Protein AF-A0A068TBI4-F1 (afdb_monomer_lite)

Sequence (103 aa):
MSRALPRLSDNLGALLRQLSPFEQMGEGEVAEIGADSIKVITRNLRLMRTIATNMETELNVYRLMDAGRVYTATVEQLAQDAAVGLVLETTGNVITPNFGRKR

Secondary structure (DSSP, 8-state):
--PPPPPHHHHHHHHHHHHGGGGGPPTT------HHHHHHHHHHHHHHHHHHHHHHHHHHHHHHHHHHHHHHHHHHHHHHHHHHHHHHHHHT-----------

Radius of gyration: 33.61 Å; chains: 1; bounding box: 85×28×90 Å

pLDDT: mean 84.04, std 12.98, range [37.22, 96.56]

Foldseek 3Di:
DDDPQDDLVVLVVVLCVVCVVVVPDDPPDDDDDDPVNVVVSVVSVVSSVVVVVVVVVVVVVVVVVVVVVVVVVVVVVVVVVVVVVVVVVVVVVPPDDCPPDDD

Organism: NCBI:txid1028801

Structure (mmCIF, N/CA/C/O backbone):
data_AF-A0A068TBI4-F1
#
_entry.id   AF-A0A068TBI4-F1
#
loop_
_atom_site.group_PDB
_atom_site.id
_atom_site.type_symbol
_atom_site.label_atom_id
_atom_site.label_alt_id
_atom_site.label_comp_id
_atom_site.label_asym_id
_atom_site.label_entity_id
_atom_site.label_seq_id
_atom_site.pdbx_PDB_ins_code
_atom_site.Cartn_x
_atom_site.Cartn_y
_atom_site.Cartn_z
_atom_site.occupancy
_atom_site.B_iso_or_equiv
_atom_site.auth_seq_id
_atom_site.auth_comp_id
_atom_site.auth_asym_id
_atom_site.auth_atom_id
_atom_site.pdbx_PDB_model_num
ATOM 1 N N . MET A 1 1 ? -13.664 -17.386 -14.405 1.00 37.22 1 MET A N 1
ATOM 2 C CA . MET A 1 1 ? -12.478 -17.885 -13.677 1.00 37.22 1 MET A CA 1
ATOM 3 C C . MET A 1 1 ? -11.720 -16.692 -13.120 1.00 37.22 1 MET A C 1
ATOM 5 O O . MET A 1 1 ? -11.284 -15.860 -13.906 1.00 37.22 1 MET A O 1
ATOM 9 N N . SER A 1 2 ? -11.644 -16.554 -11.795 1.00 48.19 2 SER A N 1
ATOM 10 C CA . SER A 1 2 ? -10.896 -15.466 -11.151 1.00 48.19 2 SER A CA 1
ATOM 11 C C . SER A 1 2 ? -9.400 -15.702 -11.373 1.00 48.19 2 SER A C 1
ATOM 13 O O . SER A 1 2 ? -8.858 -16.696 -10.893 1.00 48.19 2 SER A O 1
ATOM 15 N N . ARG A 1 3 ? -8.739 -14.852 -12.168 1.00 56.97 3 ARG A N 1
ATOM 16 C CA . ARG A 1 3 ? -7.273 -14.865 -12.260 1.00 56.97 3 ARG A CA 1
ATOM 17 C C . ARG A 1 3 ? -6.736 -14.326 -10.940 1.00 56.97 3 ARG A C 1
ATOM 19 O O . ARG A 1 3 ? -7.085 -13.212 -10.561 1.00 56.97 3 ARG A O 1
ATOM 26 N N . ALA A 1 4 ? -5.891 -15.105 -10.269 1.00 66.88 4 ALA A N 1
ATOM 27 C CA . ALA A 1 4 ? -5.166 -14.629 -9.100 1.00 66.88 4 ALA A CA 1
ATOM 28 C C . ALA A 1 4 ? -4.427 -13.330 -9.458 1.00 66.88 4 ALA A C 1
ATOM 30 O O . ALA A 1 4 ? -3.757 -13.261 -10.494 1.00 66.88 4 ALA A O 1
ATOM 31 N N . LEU A 1 5 ? -4.592 -12.296 -8.629 1.00 66.94 5 LEU A N 1
ATOM 32 C CA . LEU A 1 5 ? -3.852 -11.053 -8.800 1.00 66.94 5 LEU A CA 1
ATOM 33 C C . LEU A 1 5 ? -2.351 -11.360 -8.665 1.00 66.94 5 LEU A C 1
ATOM 35 O O . LEU A 1 5 ? -1.962 -12.092 -7.751 1.00 66.94 5 LEU A O 1
ATOM 39 N N . PRO A 1 6 ? -1.506 -10.847 -9.572 1.00 77.94 6 PRO A N 1
ATOM 40 C CA . PRO A 1 6 ? -0.069 -11.065 -9.493 1.00 77.94 6 PRO A CA 1
ATOM 41 C C . PRO A 1 6 ? 0.476 -10.452 -8.198 1.00 77.94 6 PRO A C 1
ATOM 43 O O . PRO A 1 6 ? 0.032 -9.382 -7.781 1.00 77.94 6 PRO A O 1
ATOM 46 N N . ARG A 1 7 ? 1.436 -11.120 -7.549 1.00 86.12 7 ARG A N 1
ATOM 47 C CA . ARG A 1 7 ? 1.981 -10.643 -6.271 1.00 86.12 7 ARG A CA 1
ATOM 48 C C . ARG A 1 7 ? 2.827 -9.390 -6.484 1.00 86.12 7 ARG A C 1
ATOM 50 O O . ARG A 1 7 ? 3.483 -9.231 -7.516 1.00 86.12 7 ARG A O 1
ATOM 57 N N . LEU A 1 8 ? 2.851 -8.509 -5.483 1.00 88.38 8 LEU A N 1
ATOM 58 C CA . LEU A 1 8 ? 3.694 -7.310 -5.510 1.00 88.38 8 LEU A CA 1
ATOM 59 C C . LEU A 1 8 ? 5.181 -7.672 -5.658 1.00 88.38 8 LEU A C 1
ATOM 61 O O . LEU A 1 8 ? 5.876 -7.074 -6.475 1.00 88.38 8 LEU A O 1
ATOM 65 N N . SER A 1 9 ? 5.634 -8.699 -4.931 1.00 88.75 9 SER A N 1
ATOM 66 C CA . SER A 1 9 ? 7.003 -9.232 -4.989 1.00 88.75 9 SER A CA 1
ATOM 67 C C . SER A 1 9 ? 7.417 -9.654 -6.397 1.00 88.75 9 SER A C 1
ATOM 69 O O . SER A 1 9 ? 8.527 -9.363 -6.833 1.00 88.75 9 SER A O 1
ATOM 71 N N . ASP A 1 10 ? 6.514 -10.310 -7.124 1.00 87.56 10 ASP A N 1
ATOM 72 C CA . ASP A 1 10 ? 6.812 -10.864 -8.443 1.00 87.56 10 ASP A CA 1
ATOM 73 C C . ASP A 1 10 ? 6.977 -9.735 -9.467 1.00 87.56 10 ASP A C 1
ATOM 75 O O . ASP A 1 10 ? 7.895 -9.765 -10.289 1.00 87.56 10 ASP A O 1
ATOM 79 N N . ASN A 1 11 ? 6.133 -8.700 -9.367 1.00 86.94 11 ASN A N 1
ATOM 80 C CA . ASN A 1 11 ? 6.215 -7.508 -10.211 1.00 86.94 11 ASN A CA 1
ATOM 81 C C . ASN A 1 11 ? 7.452 -6.654 -9.894 1.00 86.94 11 ASN A C 1
ATOM 83 O O . ASN A 1 11 ? 8.127 -6.208 -10.820 1.00 86.94 11 ASN A O 1
ATOM 87 N N . LEU A 1 12 ? 7.786 -6.476 -8.610 1.00 89.69 12 LEU A N 1
ATOM 88 C CA . LEU A 1 12 ? 9.021 -5.808 -8.181 1.00 89.69 12 LEU A CA 1
ATOM 89 C C . LEU A 1 12 ? 10.255 -6.535 -8.714 1.00 89.69 12 LEU A C 1
ATOM 91 O O . LEU A 1 12 ? 11.127 -5.915 -9.315 1.00 89.69 12 LEU A O 1
ATOM 95 N N . GLY A 1 13 ? 10.302 -7.859 -8.558 1.00 90.19 13 GLY A N 1
ATOM 96 C CA . GLY A 1 13 ? 11.397 -8.673 -9.074 1.00 90.19 13 GLY A CA 1
ATOM 97 C C . GLY A 1 13 ? 11.509 -8.608 -10.598 1.00 90.19 13 GLY A C 1
ATOM 98 O O . GLY A 1 13 ? 12.614 -8.578 -11.132 1.00 90.19 13 GLY A O 1
ATOM 99 N N . ALA A 1 14 ? 10.383 -8.556 -11.317 1.00 87.31 14 ALA A N 1
ATOM 100 C CA . ALA A 1 14 ? 10.387 -8.382 -12.767 1.00 87.31 14 ALA A CA 1
ATOM 101 C C . ALA A 1 14 ? 10.942 -7.014 -13.187 1.00 87.31 14 ALA A C 1
ATOM 103 O O . ALA A 1 14 ? 11.744 -6.954 -14.118 1.00 87.31 14 ALA A O 1
ATOM 104 N N . LEU A 1 15 ? 10.559 -5.943 -12.488 1.00 89.75 15 LEU A N 1
ATOM 105 C CA . LEU A 1 15 ? 11.056 -4.597 -12.759 1.00 89.75 15 LEU A CA 1
ATOM 106 C C . LEU A 1 15 ? 12.556 -4.473 -12.455 1.00 89.75 15 LEU A C 1
ATOM 108 O O . LEU A 1 15 ? 13.302 -3.959 -13.282 1.00 89.75 15 LEU A O 1
ATOM 112 N N . LEU A 1 16 ? 13.009 -5.005 -11.317 1.00 90.81 16 LEU A N 1
ATOM 113 C CA . LEU A 1 1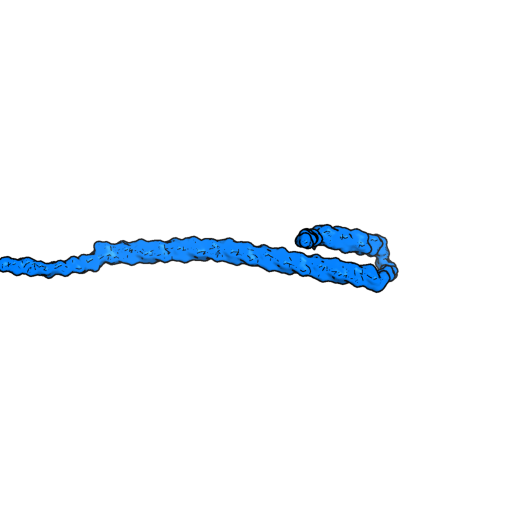6 ? 14.428 -5.018 -10.952 1.00 90.81 16 LEU A CA 1
ATOM 114 C C . LEU A 1 16 ? 15.263 -5.778 -11.979 1.00 90.81 16 LEU A C 1
ATOM 116 O O . LEU A 1 16 ? 16.289 -5.277 -12.413 1.00 90.81 16 LEU A O 1
ATOM 120 N N . ARG A 1 17 ? 14.805 -6.943 -12.454 1.00 89.19 17 ARG A N 1
ATOM 121 C CA . ARG A 1 17 ? 15.510 -7.673 -13.522 1.00 89.19 17 ARG A CA 1
ATOM 122 C C . ARG A 1 17 ? 15.607 -6.881 -14.827 1.00 89.19 17 ARG A C 1
ATOM 124 O O . ARG A 1 17 ? 16.601 -7.014 -15.527 1.00 89.19 17 ARG A O 1
ATOM 131 N N . GLN A 1 18 ? 14.588 -6.088 -15.162 1.00 86.62 18 GLN A N 1
ATOM 132 C CA . GLN A 1 18 ? 14.612 -5.238 -16.357 1.00 86.62 18 GLN A CA 1
ATOM 133 C C . GLN A 1 18 ? 15.576 -4.058 -16.220 1.00 86.62 18 GLN A C 1
ATOM 135 O O . GLN A 1 18 ? 16.139 -3.635 -17.225 1.00 86.62 18 GLN A O 1
ATOM 140 N N . LEU A 1 19 ? 15.750 -3.528 -15.008 1.00 88.44 19 LEU A N 1
ATOM 141 C CA . LEU A 1 19 ? 16.573 -2.344 -14.762 1.00 88.44 19 LEU A CA 1
ATOM 142 C C . LEU A 1 19 ? 18.003 -2.660 -14.299 1.00 88.44 19 LEU A C 1
ATOM 144 O O . LEU A 1 19 ? 18.885 -1.833 -14.487 1.00 88.44 19 LEU A O 1
ATOM 148 N N . SER A 1 20 ? 18.251 -3.855 -13.760 1.00 89.19 20 SER A N 1
ATOM 149 C CA . SER A 1 20 ? 19.555 -4.288 -13.239 1.00 89.19 20 SER A CA 1
ATOM 150 C C . SER A 1 20 ? 20.723 -4.140 -14.227 1.00 89.19 20 SER A C 1
ATOM 152 O O . SER A 1 20 ? 21.798 -3.738 -13.789 1.00 89.19 20 SER A O 1
ATOM 154 N N . PRO A 1 21 ? 20.564 -4.360 -15.551 1.00 87.75 21 PRO A N 1
ATOM 155 C CA . PRO A 1 21 ? 21.653 -4.105 -16.496 1.00 87.75 21 PRO A CA 1
ATOM 156 C C . PRO A 1 21 ? 22.153 -2.653 -16.490 1.00 87.75 21 PRO A C 1
ATOM 158 O O . PRO A 1 21 ? 23.321 -2.416 -16.776 1.00 87.75 21 PRO A O 1
ATOM 161 N N . PHE A 1 22 ? 21.296 -1.689 -16.138 1.00 87.06 22 PHE A N 1
ATOM 162 C CA . PHE A 1 22 ? 21.664 -0.274 -16.074 1.00 87.06 22 PHE A CA 1
ATOM 163 C C . PHE A 1 22 ? 22.407 0.099 -14.779 1.00 87.06 22 PHE A C 1
ATOM 165 O O . PHE A 1 22 ? 23.005 1.165 -14.717 1.00 87.06 22 PHE A O 1
ATOM 172 N N . GLU A 1 23 ? 22.418 -0.760 -13.751 1.00 86.69 23 GLU A N 1
ATOM 173 C CA . GLU A 1 23 ? 23.161 -0.511 -12.500 1.00 86.69 23 GLU A CA 1
ATOM 174 C C . GLU A 1 23 ? 24.682 -0.589 -12.692 1.00 86.69 23 GLU A C 1
ATOM 176 O O . GLU A 1 23 ? 25.437 -0.059 -11.883 1.00 86.69 23 GLU A O 1
ATOM 181 N N . GLN A 1 24 ? 25.133 -1.261 -13.753 1.00 86.69 24 GLN A N 1
ATOM 182 C CA . GLN A 1 24 ? 26.553 -1.437 -14.072 1.00 86.69 24 GLN A CA 1
ATOM 183 C C . GLN A 1 24 ? 27.102 -0.325 -14.974 1.00 86.69 24 GLN A C 1
ATOM 185 O O . GLN A 1 24 ? 28.274 -0.374 -15.344 1.00 86.69 24 GLN A O 1
ATOM 190 N N . MET A 1 25 ? 26.268 0.651 -15.340 1.00 87.25 25 MET A N 1
ATOM 191 C CA . MET A 1 25 ? 26.669 1.747 -16.213 1.00 87.25 25 MET A CA 1
ATOM 192 C C . MET A 1 25 ? 27.562 2.745 -15.476 1.00 87.25 25 MET A C 1
ATOM 194 O O . MET A 1 25 ? 27.297 3.118 -14.332 1.00 87.25 25 MET A O 1
ATOM 198 N N . GLY A 1 26 ? 28.628 3.175 -16.145 1.00 86.25 26 GLY A N 1
ATOM 199 C CA . GLY A 1 26 ? 29.560 4.176 -15.634 1.00 86.25 26 GLY A CA 1
ATOM 200 C C . GLY A 1 26 ? 28.978 5.593 -15.632 1.00 86.25 26 GLY A C 1
ATOM 201 O O . GLY A 1 26 ? 27.977 5.888 -16.290 1.00 86.25 26 GLY A O 1
ATOM 202 N N . GLU A 1 27 ? 29.629 6.512 -14.913 1.00 82.94 27 GLU A N 1
ATOM 203 C CA . GLU A 1 27 ? 29.260 7.931 -14.966 1.00 82.94 27 GLU A CA 1
ATOM 204 C C . GLU A 1 27 ? 29.387 8.478 -16.397 1.00 82.94 27 GLU A C 1
ATOM 206 O O . GLU A 1 27 ? 30.435 8.373 -17.034 1.00 82.94 27 GLU A O 1
ATOM 211 N N . GLY A 1 28 ? 28.308 9.085 -16.897 1.00 83.00 28 GLY A N 1
ATOM 212 C CA . GLY A 1 28 ? 28.249 9.677 -18.237 1.00 83.00 28 GLY A CA 1
ATOM 213 C C . GLY A 1 28 ? 27.799 8.724 -19.348 1.00 83.00 28 GLY A C 1
ATOM 214 O O . GLY A 1 28 ? 27.604 9.178 -20.476 1.00 83.00 28 GLY A O 1
ATOM 215 N N . GLU A 1 29 ? 27.580 7.440 -19.056 1.00 88.19 29 GLU A N 1
ATOM 216 C CA . GLU A 1 29 ? 26.983 6.518 -20.020 1.00 88.19 29 GLU A CA 1
ATOM 217 C C . GLU A 1 29 ? 25.475 6.766 -20.163 1.00 88.19 29 GLU A C 1
ATOM 219 O O . GLU A 1 29 ? 24.754 6.993 -19.189 1.00 88.19 29 GLU A O 1
ATOM 224 N N . VAL A 1 30 ? 24.982 6.720 -21.402 1.00 85.69 30 VAL A N 1
ATOM 225 C CA . VAL A 1 30 ? 23.574 6.980 -21.721 1.00 85.69 30 VAL A CA 1
ATOM 226 C C . VAL A 1 30 ? 22.884 5.672 -22.080 1.00 85.69 30 VAL A C 1
ATOM 228 O O . VAL A 1 30 ? 23.277 4.985 -23.020 1.00 85.69 30 VAL A O 1
ATOM 231 N N . ALA A 1 31 ? 21.827 5.342 -21.339 1.00 85.50 31 ALA A N 1
ATOM 232 C CA . ALA A 1 31 ? 20.948 4.226 -21.654 1.00 85.50 31 ALA A CA 1
ATOM 233 C C . ALA A 1 31 ? 19.845 4.672 -22.616 1.00 85.50 31 ALA A C 1
ATOM 235 O O . ALA A 1 31 ? 19.037 5.544 -22.286 1.00 85.50 31 ALA A O 1
ATOM 236 N N . GLU A 1 32 ? 19.7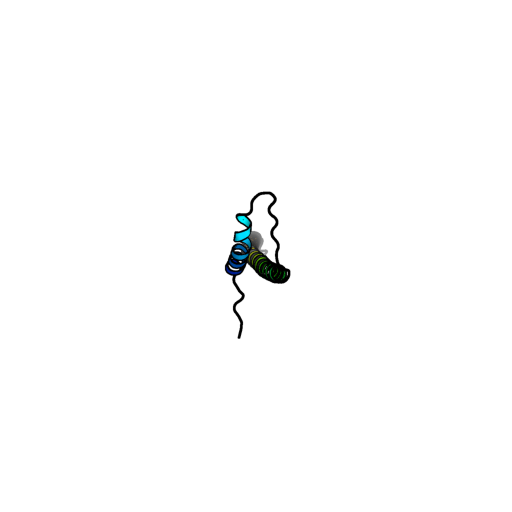48 4.022 -23.771 1.00 87.19 32 GLU A N 1
ATOM 237 C CA . GLU A 1 32 ? 18.581 4.156 -24.638 1.00 87.19 32 GLU A CA 1
ATOM 238 C C . GLU A 1 32 ? 17.546 3.089 -24.285 1.00 87.19 32 GLU A C 1
ATOM 240 O O . GLU A 1 32 ? 17.790 1.886 -24.393 1.00 87.19 32 GLU A O 1
ATOM 245 N N . ILE A 1 33 ? 16.361 3.531 -23.864 1.00 86.94 33 ILE A N 1
ATOM 246 C CA . ILE A 1 33 ? 15.253 2.634 -23.544 1.00 86.94 33 ILE A CA 1
ATOM 247 C C . ILE A 1 33 ? 14.171 2.793 -24.604 1.00 86.94 33 ILE A C 1
ATOM 249 O O . ILE A 1 33 ? 13.583 3.863 -24.772 1.00 86.94 33 ILE A O 1
ATOM 253 N N . GLY A 1 34 ? 13.871 1.694 -25.296 1.00 91.31 34 GLY A N 1
ATOM 254 C CA . GLY A 1 34 ? 12.794 1.652 -26.277 1.00 91.31 34 GLY A CA 1
ATOM 255 C C . GLY A 1 34 ? 11.440 2.032 -25.668 1.00 91.31 34 GLY A C 1
ATOM 256 O O . GLY A 1 34 ? 11.108 1.653 -24.539 1.00 91.31 34 GLY A O 1
ATOM 257 N N . ALA A 1 35 ? 10.620 2.745 -26.442 1.00 92.06 35 ALA A N 1
ATOM 258 C CA . ALA A 1 35 ? 9.323 3.241 -25.983 1.00 92.06 35 ALA A CA 1
ATOM 259 C C . ALA A 1 35 ? 8.393 2.120 -25.480 1.00 92.06 35 ALA A C 1
ATOM 261 O O . ALA A 1 35 ? 7.642 2.317 -24.524 1.00 92.06 35 ALA A O 1
ATOM 262 N N . ASP A 1 36 ? 8.450 0.930 -26.081 1.00 91.50 36 ASP A N 1
ATOM 263 C CA . ASP A 1 36 ? 7.635 -0.210 -25.651 1.00 91.50 36 ASP A CA 1
ATOM 264 C C . ASP A 1 36 ? 8.080 -0.777 -24.299 1.00 91.50 36 ASP A C 1
ATOM 266 O O . ASP A 1 36 ? 7.232 -1.098 -23.462 1.00 91.50 36 ASP A O 1
ATOM 270 N N . SER A 1 37 ? 9.386 -0.792 -24.020 1.00 88.06 37 SER A N 1
ATOM 271 C CA . SER A 1 37 ? 9.918 -1.153 -22.702 1.00 88.06 37 SER A CA 1
ATOM 272 C C . SER A 1 37 ? 9.440 -0.172 -21.630 1.00 88.06 37 SER A C 1
ATOM 274 O O . SER A 1 37 ? 8.967 -0.595 -20.575 1.00 88.06 37 SER A O 1
ATOM 276 N N . ILE A 1 38 ? 9.443 1.134 -21.923 1.00 90.75 38 ILE A N 1
ATOM 277 C CA . ILE A 1 38 ? 8.906 2.161 -21.014 1.00 90.75 38 ILE A CA 1
ATOM 278 C C . ILE A 1 38 ? 7.405 1.972 -20.761 1.00 90.75 38 ILE A C 1
ATOM 280 O O . ILE A 1 38 ? 6.954 2.107 -19.620 1.00 90.75 38 ILE A O 1
ATOM 284 N N . LYS A 1 39 ? 6.608 1.616 -21.779 1.00 92.56 39 LYS A N 1
ATOM 285 C CA . LYS A 1 39 ? 5.177 1.308 -21.588 1.00 92.56 39 LYS A CA 1
ATOM 286 C C . LYS A 1 39 ? 4.979 0.117 -20.650 1.00 92.56 39 LYS A C 1
ATOM 288 O O . LYS A 1 39 ? 4.102 0.169 -19.785 1.00 92.56 39 LYS A O 1
ATOM 293 N N . VAL A 1 40 ? 5.783 -0.938 -20.796 1.00 89.56 40 VAL A N 1
ATOM 294 C CA . VAL A 1 40 ? 5.726 -2.127 -19.928 1.00 89.56 40 VAL A CA 1
ATOM 295 C C . VAL A 1 40 ? 6.115 -1.772 -18.493 1.00 89.56 40 VAL A C 1
ATOM 297 O O . VAL A 1 40 ? 5.357 -2.081 -17.573 1.00 89.56 40 VAL A O 1
ATOM 300 N N . ILE A 1 41 ? 7.220 -1.047 -18.302 1.00 90.38 41 ILE A N 1
ATOM 301 C CA . ILE A 1 41 ? 7.662 -0.553 -16.989 1.00 90.38 41 ILE A CA 1
ATOM 302 C C . ILE A 1 41 ? 6.560 0.284 -16.334 1.00 90.38 41 ILE A C 1
ATOM 304 O O . ILE A 1 41 ? 6.164 0.025 -15.199 1.00 90.38 41 ILE A O 1
ATOM 308 N N . THR A 1 42 ? 5.986 1.233 -17.075 1.00 92.56 42 THR A N 1
ATOM 309 C CA . THR A 1 42 ? 4.917 2.109 -16.576 1.00 92.56 42 THR A CA 1
ATOM 310 C C . THR A 1 42 ? 3.677 1.312 -16.176 1.00 92.56 42 THR A C 1
ATOM 312 O O . THR A 1 42 ? 3.056 1.590 -15.149 1.00 92.56 42 THR A O 1
ATOM 315 N N . ARG A 1 43 ? 3.301 0.299 -16.963 1.00 90.12 43 ARG A N 1
ATOM 316 C CA . ARG A 1 43 ? 2.172 -0.581 -16.643 1.00 90.12 43 ARG A CA 1
ATOM 317 C C . ARG A 1 43 ? 2.431 -1.380 -15.367 1.00 90.12 43 ARG A C 1
ATOM 319 O O . ARG A 1 43 ? 1.537 -1.456 -14.526 1.00 90.12 43 ARG A O 1
ATOM 326 N N . ASN A 1 44 ? 3.634 -1.924 -15.205 1.00 89.69 44 ASN A N 1
ATOM 327 C CA . ASN A 1 44 ? 4.016 -2.675 -14.011 1.00 89.69 44 ASN A CA 1
ATOM 328 C C . ASN A 1 44 ? 4.022 -1.775 -12.771 1.00 89.69 44 ASN A C 1
ATOM 330 O O . ASN A 1 44 ? 3.417 -2.133 -11.766 1.00 89.69 44 ASN A O 1
ATOM 334 N N . LEU A 1 45 ? 4.581 -0.565 -12.869 1.00 92.44 45 LEU A N 1
ATOM 335 C CA . LEU A 1 45 ? 4.555 0.427 -11.791 1.00 92.44 45 LEU A CA 1
ATOM 336 C C . LEU A 1 45 ? 3.127 0.800 -11.374 1.00 92.44 45 LEU A C 1
ATOM 338 O O . LEU A 1 45 ? 2.834 0.890 -10.183 1.00 92.44 45 LEU A O 1
ATOM 342 N N . ARG A 1 46 ? 2.210 0.971 -12.336 1.00 93.00 46 ARG A N 1
ATOM 343 C CA . ARG A 1 46 ? 0.790 1.228 -12.039 1.00 93.00 46 ARG A CA 1
ATOM 344 C C . ARG A 1 46 ? 0.145 0.064 -11.292 1.00 93.00 46 ARG A C 1
ATOM 346 O O . ARG A 1 46 ? -0.535 0.300 -10.300 1.00 93.00 46 ARG A O 1
ATOM 353 N N . LEU A 1 47 ? 0.379 -1.171 -11.738 1.00 89.56 47 LEU A N 1
ATOM 354 C CA . LEU A 1 47 ? -0.140 -2.365 -11.063 1.00 89.56 47 LEU A CA 1
ATOM 355 C C . LEU A 1 47 ? 0.412 -2.492 -9.642 1.00 89.56 47 LEU A C 1
ATOM 357 O O . LEU A 1 47 ? -0.351 -2.713 -8.705 1.00 89.56 47 LEU A O 1
ATOM 361 N N . MET A 1 48 ? 1.718 -2.299 -9.474 1.00 91.06 48 MET A N 1
ATOM 362 C CA . MET A 1 48 ? 2.375 -2.333 -8.170 1.00 91.06 48 MET A CA 1
ATOM 363 C C . MET A 1 48 ? 1.811 -1.273 -7.227 1.00 91.06 48 MET A C 1
ATOM 365 O O . MET A 1 48 ? 1.496 -1.594 -6.085 1.00 91.06 48 MET A O 1
ATOM 369 N N . ARG A 1 49 ? 1.610 -0.041 -7.714 1.00 93.50 49 ARG A N 1
ATOM 370 C CA . ARG A 1 49 ? 0.963 1.029 -6.946 1.00 93.50 49 ARG A CA 1
ATOM 371 C C . ARG A 1 49 ? -0.430 0.612 -6.484 1.00 93.50 49 ARG A C 1
ATOM 373 O O . ARG A 1 49 ? -0.739 0.767 -5.312 1.00 93.50 49 ARG A O 1
ATOM 380 N N . THR A 1 50 ? -1.259 0.071 -7.377 1.00 92.75 50 THR A N 1
ATOM 381 C CA . THR A 1 50 ? -2.608 -0.386 -7.012 1.00 92.75 50 THR A CA 1
ATOM 382 C C . THR A 1 50 ? -2.566 -1.463 -5.930 1.00 92.75 50 THR A C 1
ATOM 384 O O . THR A 1 50 ? -3.325 -1.384 -4.969 1.00 92.75 50 THR A O 1
ATOM 387 N N . ILE A 1 51 ? -1.668 -2.444 -6.051 1.00 92.44 51 ILE A N 1
ATOM 388 C CA . ILE A 1 51 ? -1.535 -3.509 -5.050 1.00 92.44 51 ILE A CA 1
ATOM 389 C C . ILE A 1 51 ? -1.081 -2.931 -3.703 1.00 92.44 51 ILE A C 1
ATOM 391 O O . ILE A 1 51 ? -1.684 -3.248 -2.682 1.00 92.44 51 ILE A O 1
ATOM 395 N N . ALA A 1 52 ? -0.075 -2.053 -3.699 1.00 93.56 52 ALA A N 1
ATOM 396 C CA . ALA A 1 52 ? 0.424 -1.414 -2.483 1.00 93.56 52 ALA A CA 1
ATOM 397 C C . ALA A 1 52 ? -0.662 -0.578 -1.784 1.00 93.56 52 ALA A C 1
ATOM 399 O O . ALA A 1 52 ? -0.900 -0.767 -0.596 1.00 93.56 52 ALA A O 1
ATOM 400 N N . THR A 1 53 ? -1.396 0.261 -2.523 1.00 94.75 53 THR A N 1
ATOM 401 C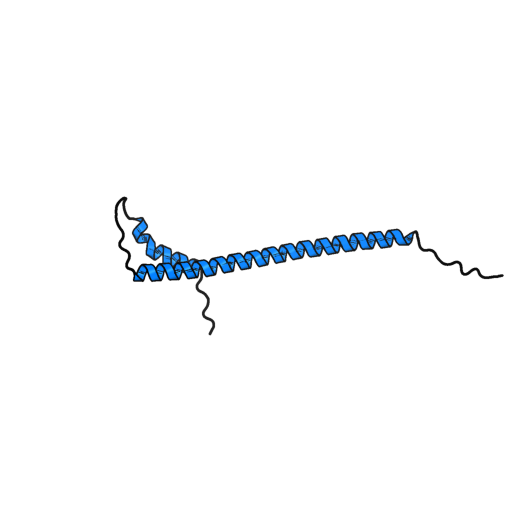 CA . THR A 1 53 ? -2.503 1.058 -1.967 1.00 94.75 53 THR A CA 1
ATOM 402 C C . THR A 1 53 ? -3.608 0.179 -1.378 1.00 94.75 53 THR A C 1
ATOM 404 O O . THR A 1 53 ? -4.161 0.499 -0.324 1.00 94.75 53 THR A O 1
ATOM 407 N N . ASN A 1 54 ? -3.924 -0.949 -2.019 1.00 92.81 54 ASN A N 1
ATOM 408 C CA . ASN A 1 54 ? -4.912 -1.885 -1.486 1.00 92.81 54 ASN A CA 1
ATOM 409 C C . ASN A 1 54 ? -4.432 -2.518 -0.172 1.00 92.81 54 ASN A C 1
ATOM 411 O O . ASN A 1 54 ? -5.200 -2.564 0.784 1.00 92.81 54 ASN A O 1
ATOM 415 N N . MET A 1 55 ? -3.164 -2.936 -0.100 1.00 94.06 55 MET A N 1
ATOM 416 C CA . MET A 1 55 ? -2.568 -3.487 1.124 1.00 94.06 55 MET A CA 1
ATOM 417 C C . MET A 1 55 ? -2.527 -2.460 2.263 1.00 94.06 55 MET A C 1
ATOM 419 O O . MET A 1 55 ? -2.846 -2.790 3.402 1.00 94.06 55 MET A O 1
ATOM 423 N N . GLU A 1 56 ? -2.162 -1.210 1.969 1.00 94.50 56 GLU A N 1
ATOM 424 C CA . GLU A 1 56 ? -2.181 -0.111 2.944 1.00 94.50 56 GLU A CA 1
ATOM 425 C C . GLU A 1 56 ? -3.594 0.129 3.487 1.00 94.50 56 GLU A C 1
ATOM 427 O O . GLU A 1 56 ? -3.784 0.290 4.694 1.00 94.50 56 GLU A O 1
ATOM 432 N N . THR A 1 57 ? -4.594 0.102 2.602 1.00 95.94 57 THR A N 1
ATOM 433 C CA . THR A 1 57 ? -6.004 0.276 2.970 1.00 95.94 57 THR A CA 1
ATOM 434 C C . THR A 1 57 ? -6.489 -0.871 3.852 1.00 95.94 57 THR A C 1
ATOM 436 O O . THR A 1 57 ? -7.094 -0.629 4.894 1.00 95.94 57 THR A O 1
ATOM 439 N N . GLU A 1 58 ? -6.196 -2.113 3.472 1.00 95.94 58 GLU A N 1
ATOM 440 C CA . GLU A 1 58 ? -6.556 -3.307 4.237 1.00 95.94 58 GLU A CA 1
ATOM 441 C C . GLU A 1 58 ? -5.922 -3.290 5.634 1.00 95.94 58 GLU A C 1
ATOM 443 O O . GLU A 1 58 ? -6.615 -3.474 6.636 1.00 95.94 58 GLU A O 1
ATOM 448 N N . LEU A 1 59 ? -4.628 -2.969 5.726 1.00 96.56 59 LEU A N 1
ATOM 449 C CA . LEU A 1 59 ? -3.937 -2.836 7.006 1.00 96.56 59 LEU A CA 1
ATOM 450 C C . LEU A 1 59 ? -4.566 -1.746 7.884 1.00 96.56 59 LEU A C 1
ATOM 452 O O . LEU A 1 59 ? -4.703 -1.928 9.094 1.00 96.56 59 LEU A O 1
ATOM 456 N N . ASN A 1 60 ? -4.953 -0.616 7.289 1.00 95.25 60 ASN A N 1
ATOM 457 C CA . ASN A 1 60 ? -5.618 0.459 8.015 1.00 95.25 60 ASN A CA 1
ATOM 458 C C . ASN A 1 60 ? -6.990 0.021 8.550 1.00 95.25 60 ASN A C 1
ATOM 460 O O . ASN A 1 60 ? -7.308 0.285 9.706 1.00 95.25 60 ASN A O 1
ATOM 464 N N . VAL A 1 61 ? -7.774 -0.706 7.747 1.00 96.00 61 VAL A N 1
ATOM 465 C CA . VAL A 1 61 ? -9.058 -1.275 8.182 1.00 96.00 61 VAL A CA 1
ATOM 466 C C . VAL A 1 61 ? -8.856 -2.231 9.354 1.00 96.00 61 VAL A C 1
ATOM 468 O O . VAL A 1 61 ? -9.543 -2.089 10.363 1.00 96.00 61 VAL A O 1
ATOM 471 N N . TYR A 1 62 ? -7.883 -3.143 9.282 1.00 95.75 62 TYR A N 1
ATOM 472 C CA . TYR A 1 62 ? -7.593 -4.053 10.394 1.00 95.75 62 TYR A CA 1
ATOM 473 C C . TYR A 1 62 ? -7.203 -3.310 11.674 1.00 95.75 62 TYR A C 1
ATOM 475 O O . TYR A 1 62 ? -7.737 -3.604 12.742 1.00 95.75 62 TYR A O 1
ATOM 483 N N . ARG A 1 63 ? -6.344 -2.290 11.569 1.00 95.31 63 ARG A N 1
ATOM 484 C CA . ARG A 1 63 ? -5.970 -1.446 12.715 1.00 95.31 63 ARG A CA 1
ATOM 485 C C . ARG A 1 63 ? -7.171 -0.720 13.318 1.00 95.31 63 ARG A C 1
ATOM 487 O O . ARG A 1 63 ? -7.287 -0.657 14.539 1.00 95.31 63 ARG A O 1
ATOM 494 N N . LEU A 1 64 ? -8.070 -0.195 12.485 1.00 95.38 64 LEU A N 1
ATOM 495 C CA . LEU A 1 64 ? -9.302 0.452 12.942 1.00 95.38 64 LEU A CA 1
ATOM 496 C C . LEU A 1 64 ? -10.246 -0.536 13.635 1.00 95.38 64 LEU A C 1
ATOM 498 O O . LEU A 1 64 ? -10.837 -0.196 14.656 1.00 95.38 64 LEU A O 1
ATOM 502 N N . MET A 1 65 ? -10.370 -1.759 13.116 1.00 94.56 65 MET A N 1
ATOM 503 C CA . MET A 1 65 ? -11.179 -2.808 13.743 1.00 94.56 65 MET A CA 1
ATOM 504 C C . MET A 1 65 ? -10.637 -3.192 15.121 1.00 94.56 65 MET A C 1
ATOM 506 O O . MET A 1 65 ? -11.411 -3.301 16.073 1.00 94.56 65 MET A O 1
ATOM 510 N N . ASP A 1 66 ? -9.322 -3.357 15.250 1.00 94.12 66 ASP A N 1
ATOM 511 C CA . ASP A 1 66 ? -8.699 -3.676 16.534 1.00 94.12 66 ASP A CA 1
ATOM 512 C C . ASP A 1 66 ? -8.834 -2.523 17.534 1.00 94.12 66 ASP A C 1
ATOM 514 O O . ASP A 1 66 ? -9.198 -2.756 18.687 1.00 94.12 66 ASP A O 1
ATOM 518 N N . ALA A 1 67 ? -8.658 -1.274 17.091 1.00 93.50 67 ALA A N 1
ATOM 519 C CA . ALA A 1 67 ? -8.949 -0.109 17.923 1.00 93.50 67 ALA A CA 1
ATOM 520 C C . ALA A 1 67 ? -10.421 -0.098 18.379 1.00 93.50 67 ALA A C 1
ATOM 522 O O . ALA A 1 67 ? -10.704 0.095 19.560 1.00 93.50 67 ALA A O 1
ATOM 523 N N . GLY A 1 68 ? -11.361 -0.381 17.472 1.00 93.19 68 GLY A N 1
ATOM 524 C CA . GLY A 1 68 ? -12.790 -0.487 17.775 1.00 93.19 68 GLY A CA 1
ATOM 525 C C . GLY A 1 68 ? -13.114 -1.543 18.835 1.00 93.19 68 GLY A C 1
ATOM 526 O O . GLY A 1 68 ? -13.934 -1.291 19.719 1.00 93.19 68 GLY A O 1
ATOM 527 N N . ARG A 1 69 ? -12.439 -2.699 18.809 1.00 93.06 69 ARG A N 1
ATOM 528 C CA . ARG A 1 69 ? -12.576 -3.729 19.854 1.00 93.06 69 ARG A CA 1
ATOM 529 C C . ARG A 1 69 ? -12.127 -3.221 21.220 1.00 93.06 69 ARG A C 1
ATOM 531 O O . ARG A 1 69 ? -12.847 -3.408 22.196 1.00 93.06 69 ARG A O 1
ATOM 538 N N . VAL A 1 70 ? -10.977 -2.547 21.283 1.00 94.12 70 VAL A N 1
ATOM 539 C CA . VAL A 1 70 ? -10.463 -1.956 22.531 1.00 94.12 70 VAL A CA 1
ATOM 540 C C . VAL A 1 70 ? -11.434 -0.905 23.075 1.00 94.12 70 VAL A C 1
ATOM 542 O O . VAL A 1 70 ? -11.750 -0.914 24.266 1.00 94.12 70 VAL A O 1
ATOM 545 N N . TYR A 1 71 ? -11.958 -0.034 22.209 1.00 92.12 71 TYR A N 1
ATOM 546 C CA . TYR A 1 71 ? -12.951 0.963 22.609 1.00 92.12 71 TYR A CA 1
ATOM 547 C C . TYR A 1 71 ? -14.240 0.325 23.121 1.00 92.12 71 TYR A C 1
ATOM 549 O O . TYR A 1 71 ? -14.745 0.753 24.152 1.00 92.12 71 TYR A O 1
ATOM 557 N N . THR A 1 72 ? -14.742 -0.711 22.448 1.00 92.50 72 THR A N 1
ATOM 558 C CA . THR A 1 72 ? -15.962 -1.418 22.868 1.00 92.50 72 THR A CA 1
ATOM 559 C C . THR A 1 72 ? -15.797 -1.996 24.271 1.00 92.50 72 THR A C 1
ATOM 561 O O . THR A 1 72 ? -16.609 -1.703 25.141 1.00 92.50 72 THR A O 1
ATOM 564 N N . ALA A 1 73 ? -14.694 -2.706 24.527 1.00 92.50 73 ALA A N 1
ATOM 565 C CA . ALA A 1 73 ? -14.407 -3.264 25.849 1.00 92.50 73 ALA A CA 1
ATOM 566 C C . ALA A 1 73 ? -14.297 -2.178 26.935 1.00 92.50 73 ALA A C 1
ATOM 568 O O . ALA A 1 73 ? -14.784 -2.348 28.049 1.00 92.50 73 ALA A O 1
ATOM 569 N N . THR A 1 74 ? -13.696 -1.033 26.598 1.00 91.44 74 THR A N 1
ATOM 570 C CA . THR A 1 74 ? -13.560 0.096 27.529 1.00 91.44 74 THR A CA 1
ATOM 571 C C . THR A 1 74 ? -14.918 0.730 27.839 1.00 91.44 74 THR A C 1
ATOM 573 O O . THR A 1 74 ? -15.206 1.048 28.989 1.00 91.44 74 THR A O 1
ATOM 576 N N . VAL A 1 75 ? -15.774 0.906 26.829 1.00 91.56 75 VAL A N 1
ATOM 577 C CA . VAL A 1 75 ? -17.131 1.447 27.000 1.00 91.56 75 VAL A CA 1
ATOM 578 C C . VAL A 1 75 ? -17.994 0.505 27.833 1.00 91.56 75 VAL A C 1
ATOM 580 O O . VAL A 1 75 ? -18.693 0.971 28.728 1.00 91.56 75 VAL A O 1
ATOM 583 N N . GLU A 1 76 ? -17.928 -0.802 27.580 1.00 91.56 76 GLU A N 1
ATOM 584 C CA . GLU A 1 76 ? -18.643 -1.810 28.371 1.00 91.56 76 GLU A CA 1
ATOM 585 C C . GLU A 1 76 ? -18.212 -1.776 29.837 1.00 91.56 76 GLU A C 1
ATOM 587 O O . GLU A 1 76 ? -19.065 -1.742 30.723 1.00 91.56 76 GLU A O 1
ATOM 592 N N . GLN A 1 77 ? -16.904 -1.698 30.097 1.00 92.81 77 GLN A N 1
ATOM 593 C CA . GLN A 1 77 ? -16.381 -1.581 31.454 1.00 92.81 77 GLN A CA 1
ATOM 594 C C . GLN A 1 77 ? -16.889 -0.310 32.149 1.00 92.81 77 GLN A C 1
ATOM 596 O O . GLN A 1 77 ? -17.425 -0.391 33.251 1.00 92.81 77 GLN A O 1
ATOM 601 N N . LEU A 1 78 ? -16.794 0.851 31.494 1.00 92.38 78 LEU A N 1
ATOM 602 C CA . LEU A 1 78 ? -17.278 2.119 32.053 1.00 92.38 78 LEU A CA 1
ATOM 603 C C . LEU A 1 78 ? -18.788 2.101 32.321 1.00 92.38 78 LEU A C 1
ATOM 605 O O . LEU A 1 78 ? -19.245 2.615 33.342 1.00 92.38 78 LEU A O 1
ATOM 609 N N . ALA A 1 79 ? -19.571 1.510 31.416 1.00 89.88 79 ALA A N 1
ATOM 610 C CA . ALA A 1 79 ? -21.011 1.365 31.591 1.00 89.88 79 ALA A CA 1
ATOM 611 C C . ALA A 1 79 ? -21.341 0.448 32.776 1.00 89.88 79 ALA A C 1
ATOM 613 O O . ALA A 1 79 ? -22.254 0.743 33.549 1.00 89.88 79 ALA A O 1
ATOM 614 N N . GLN A 1 80 ? -20.585 -0.638 32.945 1.00 91.88 80 GLN A N 1
ATOM 615 C CA . GLN A 1 80 ? -20.753 -1.554 3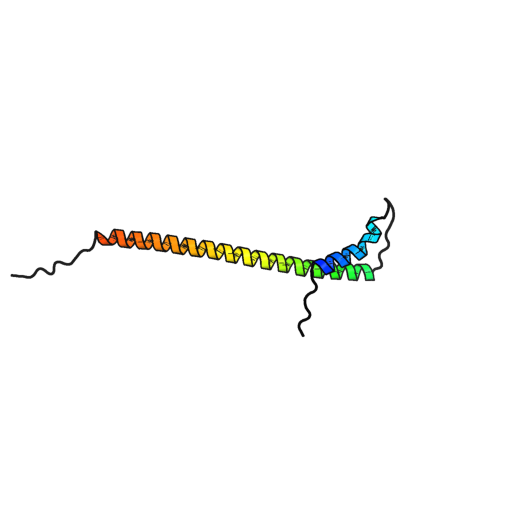4.063 1.00 91.88 80 GLN A CA 1
ATOM 616 C C . GLN A 1 80 ? -20.369 -0.906 35.396 1.00 91.88 80 GLN A C 1
ATOM 618 O O . GLN A 1 80 ? -21.131 -1.015 36.355 1.00 91.88 80 GLN A O 1
ATOM 623 N N . ASP A 1 81 ? -19.261 -0.168 35.445 1.00 88.94 81 ASP A N 1
ATOM 624 C CA . ASP A 1 81 ? -18.836 0.579 36.632 1.00 88.94 81 ASP A CA 1
ATOM 625 C C . ASP A 1 81 ? -19.891 1.624 37.036 1.00 88.94 81 ASP A C 1
ATOM 627 O O . ASP A 1 81 ? -20.268 1.719 38.208 1.00 88.94 81 ASP A O 1
ATOM 631 N N . ALA A 1 82 ? -20.445 2.358 36.064 1.00 87.81 82 ALA A N 1
ATOM 632 C CA . ALA A 1 82 ? -21.526 3.313 36.304 1.00 87.81 82 ALA A CA 1
ATOM 633 C C . ALA A 1 82 ? -22.812 2.629 36.805 1.00 87.81 82 ALA A C 1
ATOM 635 O O . ALA A 1 82 ? -23.454 3.117 37.737 1.00 87.81 82 ALA A O 1
ATOM 636 N N . ALA A 1 83 ? -23.184 1.485 36.223 1.00 84.94 83 ALA A N 1
ATOM 637 C CA . ALA A 1 83 ? -24.349 0.717 36.654 1.00 84.94 83 ALA A CA 1
ATOM 638 C C . ALA A 1 83 ? -24.189 0.188 38.089 1.00 84.94 83 ALA A C 1
ATOM 640 O O . ALA A 1 83 ? -25.125 0.281 38.883 1.00 84.94 83 ALA A O 1
ATOM 64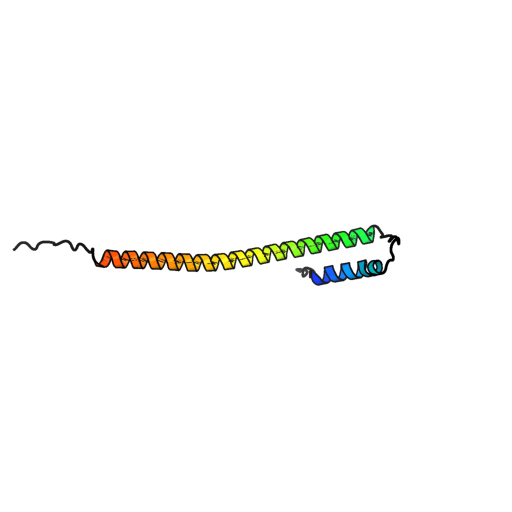1 N N . VAL A 1 84 ? -23.003 -0.317 38.446 1.00 86.12 84 VAL A N 1
ATOM 642 C CA . VAL A 1 84 ? -22.685 -0.736 39.820 1.00 86.12 84 VAL A CA 1
ATOM 643 C C . VAL A 1 84 ? -22.797 0.446 40.782 1.00 86.12 84 VAL A C 1
ATOM 645 O O . VAL A 1 84 ? -23.418 0.304 41.834 1.00 86.12 84 VAL A O 1
ATOM 648 N N . GLY A 1 85 ? -22.272 1.617 40.410 1.00 80.88 85 GLY A N 1
ATOM 649 C CA . GLY A 1 85 ? -22.413 2.846 41.196 1.00 80.88 85 GLY A CA 1
ATOM 650 C C . GLY A 1 85 ? -23.875 3.189 41.497 1.00 80.88 85 GLY A C 1
ATOM 651 O O . GLY A 1 85 ? -24.243 3.343 42.660 1.00 80.88 85 GLY A O 1
ATOM 652 N N . LEU A 1 86 ? -24.736 3.198 40.475 1.00 80.62 86 LEU A N 1
ATOM 653 C CA . LEU A 1 86 ? -26.172 3.476 40.627 1.00 80.62 86 LEU A CA 1
ATOM 654 C C . LEU A 1 86 ? -26.898 2.440 41.504 1.00 80.62 86 LEU A C 1
ATOM 656 O O . LEU A 1 86 ? -27.776 2.789 42.300 1.00 80.62 86 LEU A O 1
ATOM 660 N N . VAL A 1 87 ? -26.546 1.156 41.386 1.00 76.94 87 VAL A N 1
ATOM 661 C CA . VAL A 1 87 ? -27.108 0.104 42.250 1.00 76.94 87 VAL A CA 1
ATOM 662 C C . VAL A 1 87 ? -26.687 0.325 43.705 1.00 76.94 87 VAL A C 1
ATOM 664 O O . VAL A 1 87 ? -27.523 0.261 44.602 1.00 76.94 87 VAL A O 1
ATOM 667 N N . LEU A 1 88 ? -25.418 0.640 43.961 1.00 74.50 88 LEU A N 1
ATOM 668 C CA . LEU A 1 88 ? -24.936 0.898 45.318 1.00 74.50 88 LEU A CA 1
ATOM 669 C C . LEU A 1 88 ? -25.587 2.151 45.929 1.00 74.50 88 LEU A C 1
ATOM 671 O O . LEU A 1 88 ? -26.022 2.101 47.078 1.00 74.50 88 LEU A O 1
ATOM 675 N N . GLU A 1 89 ? -25.756 3.230 45.164 1.00 69.69 89 GLU A N 1
ATOM 676 C CA . GLU A 1 89 ? -26.440 4.453 45.619 1.00 69.69 89 GLU A CA 1
ATOM 677 C C . GLU A 1 89 ? -27.924 4.229 45.959 1.00 69.69 89 GLU A C 1
ATOM 679 O O . GLU A 1 89 ? -28.452 4.818 46.906 1.00 69.69 89 GLU A O 1
ATOM 684 N N . THR A 1 90 ? -28.613 3.347 45.229 1.00 62.84 90 THR A N 1
ATOM 685 C CA . THR A 1 90 ? -30.040 3.062 45.460 1.00 62.84 90 THR A CA 1
ATOM 686 C C . THR A 1 90 ? -30.295 2.137 46.651 1.00 62.84 90 THR A C 1
ATOM 688 O O . THR A 1 90 ? -31.353 2.238 47.273 1.00 62.84 90 THR A O 1
ATOM 691 N N . THR A 1 91 ? -29.330 1.296 47.046 1.00 60.44 91 THR A N 1
ATOM 692 C CA . THR A 1 91 ? -29.491 0.364 48.184 1.00 60.44 91 THR A CA 1
ATOM 693 C C . THR A 1 91 ? -29.697 1.053 49.539 1.00 60.44 91 THR A C 1
ATOM 695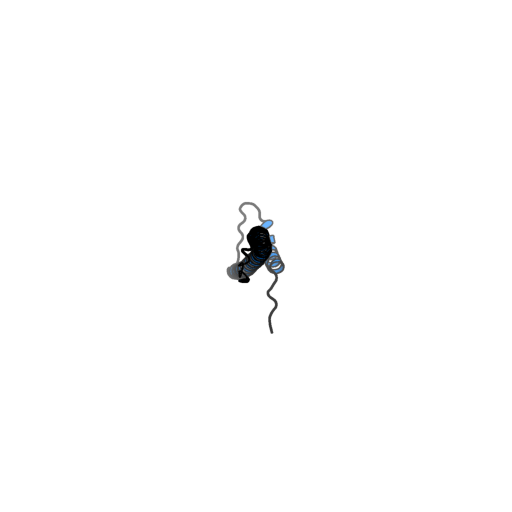 O O . THR A 1 91 ? -30.352 0.486 50.411 1.00 60.44 91 THR A O 1
ATOM 698 N N . GLY A 1 92 ? -29.211 2.287 49.711 1.00 58.69 92 GLY A N 1
ATOM 699 C CA . GLY A 1 92 ? -29.421 3.088 50.924 1.00 58.69 92 GLY A CA 1
ATOM 700 C C . GLY A 1 92 ? -30.642 4.014 50.883 1.00 58.69 92 GLY A C 1
ATOM 701 O O . GLY A 1 92 ? -30.977 4.612 51.902 1.00 58.69 92 GLY A O 1
ATOM 702 N N . ASN A 1 93 ? -31.304 4.147 49.727 1.00 57.97 93 ASN A N 1
ATOM 703 C CA . ASN A 1 93 ? -32.317 5.179 49.471 1.00 57.97 93 ASN A CA 1
ATOM 704 C C . ASN A 1 93 ? -33.680 4.599 49.043 1.00 57.97 93 ASN A C 1
ATOM 706 O O . ASN A 1 93 ? -34.494 5.275 48.410 1.00 57.97 93 ASN A O 1
ATOM 710 N N . VAL A 1 94 ? -33.942 3.330 49.376 1.00 62.47 94 VAL A N 1
ATOM 711 C CA . VAL A 1 94 ? -35.242 2.688 49.143 1.00 62.47 94 VAL A CA 1
ATOM 712 C C . VAL A 1 94 ? -36.272 3.283 50.105 1.00 62.47 94 VAL A C 1
ATOM 714 O O . VAL A 1 94 ? -36.393 2.871 51.258 1.00 62.47 94 VAL A O 1
ATOM 717 N N . ILE A 1 95 ? -37.049 4.254 49.627 1.00 63.81 95 ILE A N 1
ATOM 718 C CA . ILE A 1 95 ? -38.227 4.752 50.339 1.00 63.81 95 ILE A CA 1
ATOM 719 C C . ILE A 1 95 ? -39.328 3.690 50.219 1.00 63.81 95 ILE A C 1
ATOM 721 O O . ILE A 1 95 ? -40.068 3.654 49.238 1.00 63.81 95 ILE A O 1
ATOM 725 N N . THR A 1 96 ? -39.453 2.807 51.211 1.00 63.97 96 THR A N 1
ATOM 726 C CA . THR A 1 96 ? -40.633 1.940 51.341 1.00 63.97 96 THR A CA 1
ATOM 727 C C . THR A 1 96 ? -41.827 2.769 51.820 1.00 63.97 96 THR A C 1
ATOM 729 O O . THR A 1 96 ? -41.779 3.294 52.938 1.00 63.97 96 THR A O 1
ATOM 732 N N . PRO A 1 97 ? -42.911 2.894 51.034 1.00 61.88 97 PRO A N 1
ATOM 733 C CA . PRO A 1 97 ? -44.104 3.594 51.485 1.00 61.88 97 PRO A CA 1
ATOM 734 C C . PRO A 1 97 ? -44.714 2.871 52.694 1.00 61.88 97 PRO A C 1
ATOM 736 O O . PRO A 1 97 ? -45.108 1.707 52.620 1.00 61.88 97 PRO A O 1
ATOM 739 N N . ASN A 1 98 ? -44.791 3.568 53.829 1.00 67.69 98 ASN A N 1
ATOM 740 C CA . ASN A 1 98 ? -45.489 3.087 55.016 1.00 67.69 98 ASN A CA 1
ATOM 741 C C . ASN A 1 98 ? -47.000 3.217 54.778 1.00 67.69 98 ASN A C 1
ATOM 743 O O . ASN A 1 98 ? -47.587 4.276 55.006 1.00 67.69 98 ASN A O 1
ATOM 747 N N . PHE A 1 99 ? -47.633 2.146 54.294 1.00 69.50 99 PHE A N 1
ATOM 748 C CA . PHE A 1 99 ? -49.088 2.044 54.137 1.00 69.50 99 PHE A CA 1
ATOM 749 C C . PHE A 1 99 ? -49.769 1.876 55.497 1.00 69.50 99 PHE A C 1
ATOM 751 O O . PHE A 1 99 ? -50.381 0.839 55.754 1.00 69.50 99 PHE A O 1
ATOM 758 N N . GLY A 1 100 ? -49.602 2.871 56.376 1.00 59.75 100 GLY A N 1
ATOM 759 C CA . GLY A 1 100 ? -50.003 2.850 57.778 1.00 59.75 100 GLY A CA 1
ATOM 760 C C . GLY A 1 100 ? -51.284 2.054 57.995 1.00 59.75 100 GLY A C 1
ATOM 761 O O . GLY A 1 100 ? -52.374 2.501 57.637 1.00 59.75 100 GLY A O 1
ATOM 762 N N . ARG A 1 101 ? -51.147 0.850 58.566 1.00 60.41 101 ARG A N 1
ATOM 763 C CA . ARG A 1 101 ? -52.298 0.065 59.004 1.00 60.41 101 ARG A CA 1
ATOM 764 C C . ARG A 1 101 ? -52.965 0.865 60.116 1.00 60.41 101 ARG A C 1
ATOM 766 O O . ARG A 1 101 ? -52.432 0.957 61.221 1.00 60.41 101 ARG A O 1
ATOM 773 N N . LYS A 1 102 ? -54.100 1.492 59.798 1.00 54.66 102 LYS A N 1
ATOM 774 C CA . LYS A 1 102 ? -55.003 2.041 60.809 1.00 54.66 102 LYS A CA 1
ATOM 775 C C . LYS A 1 102 ? -55.415 0.894 61.735 1.00 54.66 102 LYS A C 1
ATOM 777 O O . LYS A 1 102 ? -55.747 -0.187 61.252 1.00 54.66 102 LYS A O 1
ATOM 782 N N . ARG A 1 103 ? -55.273 1.163 63.035 1.00 47.25 103 ARG A N 1
ATOM 783 C CA . ARG A 1 103 ? -55.717 0.325 64.155 1.00 47.25 103 ARG A CA 1
ATOM 784 C C . ARG A 1 103 ? -57.171 -0.093 64.009 1.00 47.25 103 ARG A C 1
ATOM 786 O O . ARG A 1 103 ? -57.953 0.741 63.499 1.00 47.25 103 ARG A O 1
#